Protein AF-A0A930F5J5-F1 (afdb_monomer)

Secondary structure (DSSP, 8-state):
-HHHHTT-S-S--EEEEPPP-TT--S-HHHHHHHHHHHHHT-----EEEEES-HHHHHHHTTTSSEEEEE-SSEEEEEETTEEEEEEEGGGHHHHHHHHHHHHHHHHHHT-

Nearest PDB structures (foldseek):
  3noy-assembly2_D  TM=8.160E-01  e=1.809E-11  Aquifex aeolicus
  4q3a-assembly3_C  TM=4.710E-01  e=7.846E-01  Methanosarcina barkeri str. Fusaro
  7lo5-assembly1_A  TM=4.635E-01  e=6.883E-01  Deinococcus wulumuqiensis
  3fhk-assembly1_A  TM=2.681E-01  e=4.352E-01  Bacillus subtilis

Mean predicted aligned error: 5.16 Å

S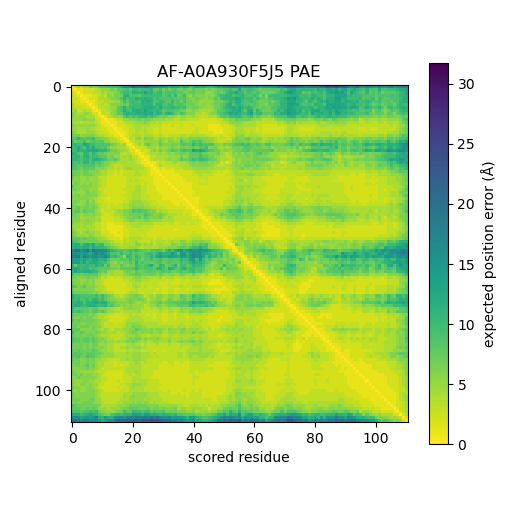olvent-accessible surface area (backbone atoms only — not comparable to full-atom values): 6177 Å² total; per-residue (Å²): 109,74,52,52,78,71,66,74,53,78,45,56,52,43,80,48,65,58,80,92,55,97,68,48,41,59,86,52,68,66,57,53,52,55,48,51,59,54,45,70,76,49,78,38,77,45,36,39,23,48,21,43,27,63,83,62,27,49,73,76,36,29,84,19,55,32,34,38,18,27,38,77,64,33,20,42,33,28,43,59,60,39,79,76,51,76,38,48,50,92,44,43,66,58,59,49,51,58,51,50,51,50,52,52,52,54,56,60,76,76,108

Sequence (111 aa):
ALLRSFRLIEDVPDLVACPTCGRIQYDMIPLVKEMEDYLHSIKANITVAVMGCPVNGMQEASRADIGIAGGSKSGILFRKGKVIRTVPQAEIKQALIEEIEKIIEEQRSQK

Structure (mmCIF, N/CA/C/O backbone):
data_AF-A0A930F5J5-F1
#
_entry.id   AF-A0A930F5J5-F1
#
loop_
_atom_site.group_PDB
_atom_site.id
_atom_site.type_symbol
_atom_site.label_atom_id
_atom_site.label_alt_id
_atom_site.label_comp_id
_atom_site.label_asym_id
_atom_site.label_entity_id
_atom_site.label_seq_id
_atom_site.pdbx_PDB_ins_code
_atom_site.Cartn_x
_atom_site.Cartn_y
_atom_site.Cartn_z
_atom_site.occupancy
_atom_site.B_iso_or_equiv
_atom_site.auth_seq_id
_atom_site.auth_comp_id
_atom_site.auth_asym_id
_atom_site.auth_atom_id
_atom_site.pdbx_PDB_model_num
ATOM 1 N N . ALA A 1 1 ? -17.418 -3.039 -0.959 1.00 63.81 1 ALA A N 1
ATOM 2 C CA . ALA A 1 1 ? -17.155 -1.813 -1.745 1.00 63.81 1 ALA A CA 1
ATOM 3 C C . ALA A 1 1 ? -18.190 -0.714 -1.469 1.00 63.81 1 ALA A C 1
ATOM 5 O O . ALA A 1 1 ? -17.852 0.211 -0.748 1.00 63.81 1 ALA A O 1
ATOM 6 N N . LEU A 1 2 ? -19.446 -0.835 -1.934 1.00 80.00 2 LEU A N 1
ATOM 7 C CA . LEU A 1 2 ? -20.482 0.216 -1.811 1.00 80.00 2 LEU A CA 1
ATOM 8 C C . LEU A 1 2 ? -20.669 0.776 -0.389 1.00 80.00 2 LEU A C 1
ATOM 10 O O . LEU A 1 2 ? -20.549 1.978 -0.185 1.00 80.00 2 LEU A O 1
ATOM 14 N N . LEU A 1 3 ? -20.902 -0.086 0.605 1.00 81.81 3 LEU A N 1
ATOM 15 C CA . LEU A 1 3 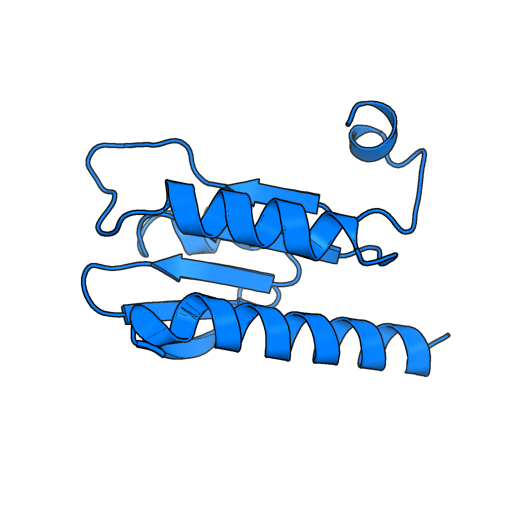? -21.122 0.351 1.991 1.00 81.81 3 LEU A CA 1
ATOM 16 C C . LEU A 1 3 ? -19.909 1.091 2.585 1.00 81.81 3 LEU A C 1
ATOM 18 O O . LEU A 1 3 ? -20.084 2.048 3.334 1.00 81.81 3 LEU A O 1
ATOM 22 N N . ARG A 1 4 ? -18.683 0.695 2.211 1.00 73.50 4 ARG A N 1
ATOM 23 C CA . ARG A 1 4 ? -17.440 1.349 2.656 1.00 73.50 4 ARG A CA 1
ATOM 24 C C . ARG A 1 4 ? -17.312 2.752 2.064 1.00 73.50 4 ARG A C 1
ATOM 26 O O . ARG A 1 4 ? -16.993 3.685 2.791 1.00 73.50 4 ARG A O 1
ATOM 33 N N . SER A 1 5 ? -17.620 2.927 0.775 1.00 76.62 5 SER A N 1
ATOM 34 C CA . SER A 1 5 ? -17.557 4.234 0.101 1.00 76.62 5 SER A CA 1
ATOM 35 C C . SER A 1 5 ? -18.459 5.287 0.753 1.00 76.62 5 SER A C 1
ATOM 37 O O . SER A 1 5 ? -18.104 6.462 0.777 1.00 76.62 5 SER A O 1
ATOM 39 N N . PHE A 1 6 ? -19.588 4.862 1.329 1.00 83.56 6 PHE A N 1
ATOM 40 C CA . PHE A 1 6 ? -20.502 5.721 2.089 1.00 83.56 6 PHE A CA 1
ATOM 41 C C . PHE A 1 6 ? -20.245 5.725 3.605 1.00 83.56 6 PHE A C 1
ATOM 43 O O . PHE A 1 6 ? -21.033 6.307 4.344 1.00 83.56 6 PHE A O 1
ATOM 50 N N . ARG A 1 7 ? -19.153 5.104 4.077 1.00 75.06 7 ARG A N 1
ATOM 51 C CA . ARG A 1 7 ? -18.792 4.984 5.504 1.00 75.06 7 ARG A CA 1
ATOM 52 C C . ARG A 1 7 ? -19.884 4.342 6.374 1.00 75.06 7 ARG A C 1
ATOM 54 O O . ARG A 1 7 ? -20.075 4.726 7.519 1.00 75.06 7 ARG A O 1
ATOM 61 N N . LEU A 1 8 ? -20.606 3.364 5.826 1.00 84.00 8 LEU A N 1
ATOM 62 C CA . LEU A 1 8 ? -21.666 2.626 6.529 1.00 84.00 8 LEU A CA 1
ATOM 63 C C . LEU A 1 8 ? -21.164 1.343 7.207 1.00 84.00 8 LEU A C 1
ATOM 65 O O . LEU A 1 8 ? -21.914 0.702 7.936 1.00 84.00 8 LEU A O 1
ATOM 69 N N . ILE A 1 9 ? -19.918 0.950 6.938 1.00 81.50 9 ILE A N 1
ATOM 70 C CA . ILE A 1 9 ? -19.223 -0.150 7.610 1.00 81.50 9 ILE A CA 1
ATOM 71 C C . ILE A 1 9 ? -17.835 0.329 8.032 1.00 81.50 9 ILE A C 1
ATOM 73 O O . ILE A 1 9 ? -17.148 0.998 7.257 1.00 81.50 9 ILE A O 1
ATOM 77 N N . GLU A 1 10 ? -17.449 -0.018 9.254 1.00 77.50 10 GLU A N 1
ATOM 78 C CA . GLU A 1 10 ? -16.126 0.250 9.822 1.00 77.50 10 GLU A CA 1
ATOM 79 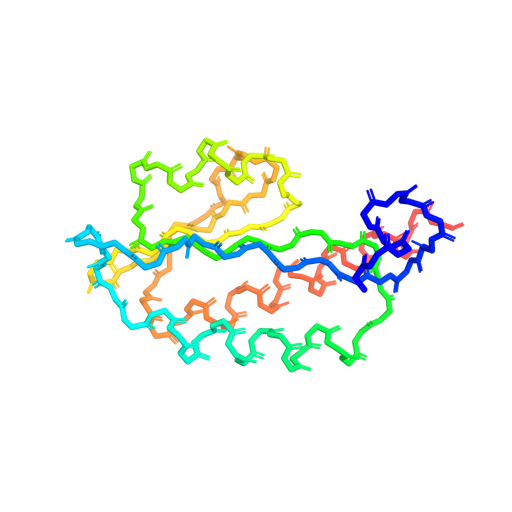C C . GLU A 1 10 ? -15.289 -1.041 9.854 1.00 77.50 10 GLU A C 1
ATOM 81 O O . GLU A 1 10 ? -15.773 -2.111 9.485 1.00 77.50 10 GLU A O 1
ATOM 86 N N . ASP A 1 11 ? -14.018 -0.935 10.249 1.00 83.56 11 ASP A N 1
ATOM 87 C CA . ASP A 1 11 ? -13.071 -2.058 10.371 1.00 83.56 11 ASP A CA 1
ATOM 88 C C . ASP A 1 11 ? -12.771 -2.834 9.073 1.00 83.56 11 ASP A C 1
ATOM 90 O O . ASP A 1 11 ? -12.313 -3.979 9.113 1.00 83.56 11 ASP A O 1
ATOM 94 N N . VAL A 1 12 ? -12.983 -2.205 7.914 1.00 85.62 12 VAL A N 1
ATOM 95 C CA . VAL A 1 12 ? -12.627 -2.760 6.602 1.00 85.62 12 VAL A CA 1
ATOM 96 C C . VAL A 1 12 ? -11.519 -1.916 5.972 1.00 85.62 12 VAL A C 1
ATOM 98 O O . VAL A 1 12 ? -11.764 -0.738 5.695 1.00 85.62 12 VAL A O 1
ATOM 101 N N . PRO A 1 13 ? -10.344 -2.498 5.677 1.00 90.44 13 PRO A N 1
ATOM 102 C CA . PRO A 1 13 ? -9.281 -1.769 5.004 1.00 90.44 13 PRO A CA 1
ATOM 103 C C . PRO A 1 13 ? -9.694 -1.300 3.610 1.00 90.44 13 PRO A C 1
ATOM 105 O O . PRO A 1 13 ? -10.522 -1.923 2.934 1.00 90.44 13 PRO A O 1
ATOM 108 N N . ASP A 1 14 ? -9.088 -0.211 3.155 1.00 89.75 14 ASP A N 1
ATOM 109 C CA . ASP A 1 14 ? -9.222 0.310 1.801 1.00 89.75 14 ASP A CA 1
ATOM 110 C C . ASP A 1 14 ? -7.873 0.261 1.080 1.00 89.75 14 ASP A C 1
ATOM 112 O O . ASP A 1 14 ? -6.849 0.631 1.650 1.00 89.75 14 ASP A O 1
ATOM 116 N N . LEU A 1 15 ? -7.879 -0.186 -0.175 1.00 90.75 15 LEU A N 1
ATOM 117 C CA . LEU A 1 15 ? -6.710 -0.223 -1.044 1.00 90.75 15 LEU A CA 1
ATOM 118 C C . LEU A 1 15 ? -6.975 0.671 -2.251 1.00 90.75 15 LEU A C 1
ATOM 120 O O . LEU A 1 15 ? -7.883 0.424 -3.043 1.00 90.75 15 LEU A O 1
ATOM 124 N N . VAL A 1 16 ? -6.155 1.705 -2.401 1.00 89.88 16 VAL A N 1
ATOM 125 C CA . VAL A 1 16 ? -6.215 2.657 -3.508 1.00 89.88 16 VAL A CA 1
ATOM 126 C C . VAL A 1 16 ? -4.981 2.463 -4.379 1.00 89.88 16 VAL A C 1
ATOM 128 O O . VAL A 1 16 ? -3.870 2.795 -3.973 1.00 89.88 16 VAL A O 1
ATOM 131 N N . ALA A 1 17 ? -5.163 1.953 -5.592 1.00 89.50 17 ALA A N 1
ATOM 132 C CA . ALA A 1 17 ? -4.086 1.822 -6.570 1.00 89.50 17 ALA A CA 1
ATOM 133 C C . ALA A 1 17 ? -4.211 2.880 -7.676 1.00 89.50 17 ALA A C 1
ATOM 135 O O . ALA A 1 17 ? -5.327 3.245 -8.061 1.00 89.50 17 ALA A O 1
ATOM 136 N N . CYS A 1 18 ? -3.087 3.375 -8.209 1.00 84.94 18 CYS A N 1
ATOM 137 C CA . CYS A 1 18 ? -3.144 4.236 -9.392 1.00 84.94 18 CYS A CA 1
ATOM 138 C C . CYS A 1 18 ? -3.579 3.423 -10.625 1.00 84.94 18 CYS A C 1
ATOM 140 O O . CYS A 1 18 ? -3.218 2.249 -10.746 1.00 84.94 18 CYS A O 1
ATOM 142 N N . PRO A 1 19 ? -4.295 4.029 -11.587 1.00 80.75 19 PRO A N 1
ATOM 143 C CA . PRO A 1 19 ? -4.533 3.371 -12.862 1.00 80.75 19 PRO A CA 1
ATOM 144 C C . PRO A 1 19 ? -3.201 3.082 -13.556 1.00 80.75 19 PRO A C 1
ATOM 146 O O . PRO A 1 19 ? -2.214 3.811 -13.394 1.00 80.75 19 PRO A O 1
ATOM 149 N N . THR A 1 20 ? -3.176 2.034 -14.376 1.00 77.31 20 THR A N 1
ATOM 150 C CA . THR A 1 20 ? -1.996 1.765 -15.184 1.00 77.31 20 THR A CA 1
ATOM 151 C C . THR A 1 20 ? -1.814 2.863 -16.230 1.00 77.31 20 THR A C 1
ATOM 153 O O . THR A 1 20 ? -2.712 3.105 -17.033 1.00 77.31 20 THR A O 1
ATOM 156 N N . CYS A 1 21 ? -0.661 3.535 -16.239 1.00 81.19 21 CYS A N 1
ATOM 157 C CA . CYS A 1 21 ? -0.307 4.548 -17.235 1.00 81.19 21 CYS A CA 1
ATOM 158 C C . CYS A 1 21 ? 1.125 4.341 -17.753 1.00 81.19 21 CYS A C 1
ATOM 160 O O . CYS A 1 21 ? 1.927 3.650 -17.129 1.00 81.19 21 CYS A O 1
ATOM 162 N N . GLY A 1 22 ? 1.491 4.998 -18.859 1.00 79.06 22 GLY A N 1
ATOM 163 C CA . GLY A 1 22 ? 2.841 4.905 -19.443 1.00 79.06 22 GLY A CA 1
ATOM 164 C C . GLY A 1 22 ? 3.976 5.479 -18.578 1.00 79.06 22 GLY A C 1
ATOM 165 O O . GLY A 1 22 ? 5.128 5.450 -18.993 1.00 79.06 22 GLY A O 1
ATOM 166 N N . ARG A 1 23 ? 3.666 6.023 -17.392 1.00 82.06 23 ARG A N 1
ATOM 167 C CA . ARG A 1 23 ? 4.645 6.514 -16.407 1.00 82.06 23 ARG A CA 1
ATOM 168 C C . ARG A 1 23 ? 4.969 5.493 -15.319 1.00 82.06 23 ARG A C 1
ATOM 170 O O . ARG A 1 23 ? 5.758 5.810 -14.431 1.00 82.06 23 ARG A O 1
ATOM 177 N N . ILE A 1 24 ? 4.349 4.312 -15.352 1.00 81.75 24 ILE A N 1
ATOM 178 C CA . ILE A 1 24 ? 4.676 3.244 -14.412 1.00 81.75 24 ILE A CA 1
ATOM 179 C C . ILE A 1 24 ? 6.129 2.823 -14.616 1.00 81.75 24 ILE A C 1
ATOM 181 O O . ILE A 1 24 ? 6.567 2.587 -15.739 1.00 81.75 24 ILE A O 1
ATOM 185 N N . GLN A 1 25 ? 6.862 2.713 -13.512 1.00 81.44 25 GLN A N 1
ATOM 186 C CA . GLN A 1 25 ? 8.276 2.344 -13.535 1.00 81.44 25 GLN A CA 1
ATOM 187 C C . GLN A 1 25 ? 8.564 0.935 -12.998 1.00 81.44 25 GLN A C 1
ATOM 189 O O . GLN A 1 25 ? 9.722 0.531 -12.986 1.00 81.44 25 GLN A O 1
ATOM 194 N N . TYR A 1 26 ? 7.542 0.197 -12.559 1.00 83.31 26 TYR A N 1
ATOM 195 C CA . TYR A 1 26 ? 7.668 -1.144 -11.991 1.00 83.31 26 TYR A CA 1
ATOM 196 C C . TYR A 1 26 ? 6.398 -1.973 -12.199 1.00 83.31 26 TYR A C 1
ATOM 198 O O . TYR A 1 26 ? 5.327 -1.419 -12.425 1.00 83.31 26 TYR A O 1
ATOM 206 N N . ASP A 1 27 ? 6.488 -3.297 -12.085 1.00 82.94 27 ASP A N 1
ATOM 207 C CA . ASP A 1 27 ? 5.295 -4.139 -12.157 1.00 82.94 27 ASP A CA 1
ATOM 208 C C . ASP A 1 27 ? 4.457 -4.012 -10.873 1.00 82.94 27 ASP A C 1
ATOM 210 O O . ASP A 1 27 ? 4.755 -4.607 -9.837 1.00 82.94 27 ASP A O 1
ATOM 214 N N . MET A 1 28 ? 3.433 -3.160 -10.932 1.00 86.38 28 MET A N 1
ATOM 215 C CA . MET A 1 28 ? 2.546 -2.863 -9.8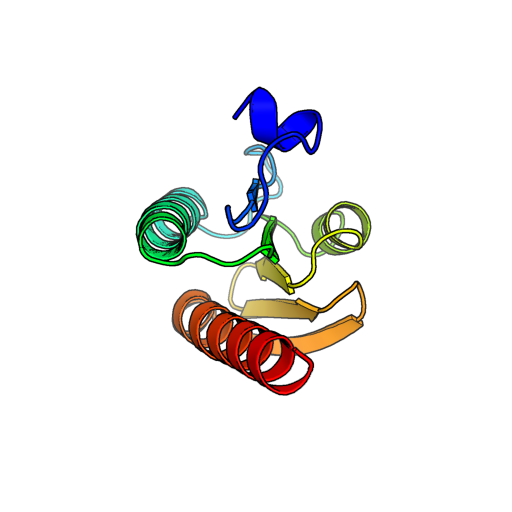07 1.00 86.38 28 MET A CA 1
ATOM 216 C C . MET A 1 28 ? 1.480 -3.944 -9.595 1.00 86.38 28 MET A C 1
ATOM 218 O O . MET A 1 28 ? 1.031 -4.132 -8.465 1.00 86.38 28 MET A O 1
ATOM 222 N N . ILE A 1 29 ? 1.034 -4.624 -10.655 1.00 88.25 29 ILE A N 1
ATOM 223 C CA . ILE A 1 29 ? -0.151 -5.495 -10.599 1.00 88.25 29 ILE A CA 1
ATOM 224 C C . ILE A 1 29 ? 0.026 -6.628 -9.571 1.00 88.25 29 ILE A C 1
ATOM 226 O O . ILE A 1 29 ? -0.878 -6.810 -8.749 1.00 88.25 29 ILE A O 1
ATOM 230 N N . PRO A 1 30 ? 1.170 -7.345 -9.529 1.00 90.25 30 PRO A N 1
ATOM 231 C CA . PRO A 1 30 ? 1.415 -8.361 -8.510 1.00 90.25 30 PRO A CA 1
ATOM 232 C C . PRO A 1 30 ? 1.389 -7.786 -7.093 1.00 90.25 30 PRO A C 1
ATOM 234 O O . PRO A 1 30 ? 0.745 -8.352 -6.216 1.00 90.25 30 PRO A O 1
ATOM 237 N N . LEU A 1 31 ? 2.019 -6.624 -6.882 1.00 89.50 31 LEU A N 1
ATOM 238 C CA . LEU A 1 31 ? 2.056 -5.968 -5.575 1.00 89.50 31 LEU A CA 1
ATOM 239 C C . LEU A 1 31 ? 0.649 -5.606 -5.085 1.00 89.50 31 LEU A C 1
ATOM 241 O O . LEU A 1 31 ? 0.326 -5.850 -3.928 1.00 89.50 31 LEU A O 1
ATOM 245 N N . VAL A 1 32 ? -0.194 -5.043 -5.955 1.00 91.50 32 VAL A N 1
ATOM 246 C CA . VAL A 1 32 ? -1.580 -4.690 -5.609 1.00 91.50 32 VAL A CA 1
ATOM 247 C C . VAL A 1 32 ? -2.369 -5.931 -5.210 1.00 91.50 32 VAL A C 1
ATOM 249 O O . VAL A 1 32 ? -3.029 -5.905 -4.178 1.00 91.50 32 VAL A O 1
ATOM 252 N N . LYS A 1 33 ? -2.254 -7.025 -5.971 1.00 91.69 33 LYS A N 1
ATOM 253 C CA . LYS A 1 33 ? -2.961 -8.277 -5.675 1.00 91.69 33 LYS A CA 1
ATOM 254 C C . LYS A 1 33 ? -2.534 -8.875 -4.334 1.00 91.69 33 LYS A C 1
ATOM 256 O O . LYS A 1 33 ? -3.375 -9.233 -3.519 1.00 91.69 33 LYS A O 1
ATOM 261 N N . GLU A 1 34 ? -1.231 -8.929 -4.079 1.00 91.50 34 GLU A N 1
ATOM 262 C CA . GLU A 1 34 ? -0.702 -9.428 -2.808 1.00 91.50 34 GLU A CA 1
ATOM 263 C C . GLU A 1 34 ? -1.114 -8.550 -1.619 1.00 91.50 34 GLU A C 1
ATOM 265 O O . GLU A 1 34 ? -1.347 -9.059 -0.522 1.00 91.50 34 GLU A O 1
ATOM 270 N N . MET A 1 35 ? -1.215 -7.233 -1.822 1.00 92.56 35 MET A N 1
ATOM 271 C CA . MET A 1 35 ? -1.723 -6.316 -0.802 1.00 92.56 35 MET A CA 1
ATOM 272 C C . MET A 1 35 ? -3.218 -6.462 -0.580 1.00 92.56 35 MET A C 1
ATOM 274 O O . MET A 1 35 ? -3.654 -6.412 0.562 1.00 92.56 35 MET A O 1
ATOM 278 N N . GLU A 1 36 ? -4.002 -6.689 -1.626 1.00 91.19 36 GLU A N 1
ATOM 279 C CA . GLU A 1 36 ? -5.432 -6.955 -1.501 1.00 91.19 36 GLU A CA 1
ATOM 280 C C . GLU A 1 36 ? -5.690 -8.232 -0.683 1.00 91.19 36 GLU A C 1
ATOM 282 O O . GLU A 1 36 ? -6.458 -8.199 0.280 1.00 91.19 36 GLU A O 1
ATOM 287 N N . ASP A 1 37 ? -4.966 -9.318 -0.978 1.00 92.00 37 ASP A N 1
ATOM 288 C CA . ASP A 1 37 ? -5.048 -10.580 -0.230 1.00 92.00 37 ASP A CA 1
ATOM 289 C C . ASP A 1 37 ? -4.647 -10.410 1.246 1.00 92.00 37 ASP A C 1
ATOM 291 O O . ASP A 1 37 ? -5.333 -10.901 2.146 1.00 92.00 37 ASP A O 1
ATOM 295 N N . TYR A 1 38 ? -3.565 -9.670 1.518 1.00 91.44 38 TYR A N 1
ATOM 296 C CA . TYR A 1 38 ? -3.140 -9.360 2.885 1.00 91.44 38 TYR A CA 1
ATOM 297 C C . TYR A 1 38 ? -4.186 -8.522 3.630 1.00 91.44 38 TYR A C 1
ATOM 299 O O . TYR A 1 38 ? -4.555 -8.846 4.761 1.00 91.44 38 TYR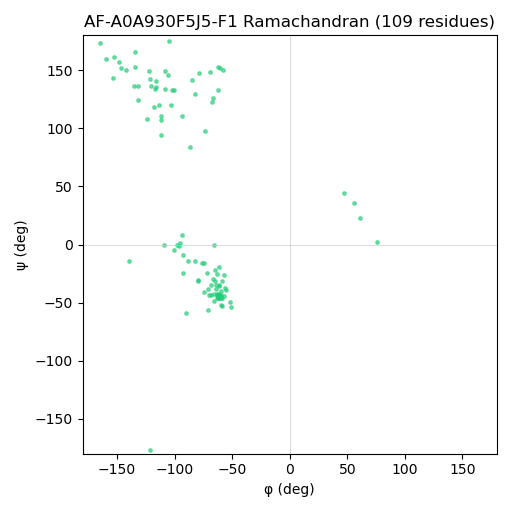 A O 1
ATOM 307 N N . LEU A 1 39 ? -4.714 -7.475 2.994 1.00 90.62 39 LEU A N 1
ATOM 308 C CA . LEU A 1 39 ? -5.693 -6.579 3.603 1.00 90.62 39 LEU A CA 1
ATOM 309 C C . LEU A 1 39 ? -7.029 -7.281 3.886 1.00 90.62 39 LEU A C 1
ATOM 311 O O . LEU A 1 39 ? -7.682 -6.961 4.875 1.00 90.62 39 LEU A O 1
ATOM 315 N N . HIS A 1 40 ? -7.420 -8.289 3.103 1.00 88.44 40 HIS A N 1
ATOM 316 C CA . HIS A 1 40 ? -8.597 -9.109 3.412 1.00 88.44 40 HIS A CA 1
ATOM 317 C C . HIS A 1 40 ? -8.461 -9.940 4.697 1.00 88.44 40 HIS A C 1
ATOM 319 O O . HIS A 1 40 ? -9.475 -10.330 5.280 1.00 88.44 40 HIS A O 1
ATOM 325 N N . SER A 1 41 ? -7.236 -10.208 5.156 1.00 88.62 41 SER A N 1
ATOM 326 C CA . SER A 1 41 ? -6.988 -10.980 6.380 1.00 88.62 41 SER A CA 1
ATOM 327 C C . SER A 1 41 ? -7.086 -10.151 7.666 1.00 88.62 41 SER A C 1
ATOM 329 O O . SER A 1 41 ? -7.197 -10.715 8.757 1.00 88.62 41 SER A O 1
ATOM 331 N N . ILE A 1 42 ? -7.087 -8.819 7.557 1.00 88.12 42 ILE A N 1
ATOM 332 C CA . ILE A 1 42 ? -7.087 -7.909 8.705 1.00 88.12 42 ILE A CA 1
ATOM 333 C C . ILE A 1 42 ? -8.441 -7.204 8.873 1.00 88.12 42 ILE A C 1
ATOM 335 O O . ILE A 1 42 ? -9.149 -6.903 7.915 1.00 88.12 42 ILE A O 1
ATOM 339 N N . LYS A 1 43 ? -8.788 -6.896 10.125 1.00 87.00 43 LYS A N 1
ATOM 340 C CA . LYS A 1 43 ? -9.933 -6.045 10.484 1.00 87.00 43 LYS A CA 1
ATOM 341 C C . LYS A 1 43 ? -9.414 -4.743 11.070 1.00 87.00 43 LYS A C 1
ATOM 343 O O . LYS A 1 43 ? -9.069 -4.693 12.251 1.00 87.00 43 LYS A O 1
ATOM 348 N N . ALA A 1 44 ? -9.284 -3.731 10.224 1.00 87.12 44 ALA A N 1
ATOM 349 C CA . ALA A 1 44 ? -8.771 -2.422 10.598 1.00 87.12 44 ALA A CA 1
ATOM 350 C C . ALA A 1 44 ? -9.338 -1.349 9.669 1.00 87.12 44 ALA A C 1
ATOM 352 O O . ALA A 1 44 ? -9.487 -1.571 8.468 1.00 87.12 44 ALA A O 1
ATOM 353 N N . ASN A 1 45 ? -9.621 -0.172 10.219 1.00 88.75 45 ASN A N 1
ATOM 354 C CA . ASN A 1 45 ? -10.000 0.994 9.433 1.00 88.75 45 ASN A CA 1
ATOM 355 C C . ASN A 1 45 ? -8.724 1.729 8.988 1.00 88.75 45 ASN A C 1
ATOM 357 O O . ASN A 1 45 ? -8.246 2.639 9.669 1.00 88.75 45 ASN A O 1
ATOM 361 N N . ILE A 1 46 ? -8.129 1.258 7.890 1.00 90.38 46 ILE A N 1
ATOM 362 C CA . ILE A 1 46 ? -6.883 1.789 7.329 1.00 90.38 46 ILE A CA 1
ATOM 363 C C . ILE A 1 46 ? -6.998 1.943 5.815 1.00 90.38 46 ILE A C 1
ATOM 365 O O . ILE A 1 46 ? -7.491 1.050 5.128 1.00 90.38 46 ILE A O 1
ATOM 369 N N . THR A 1 47 ? -6.515 3.067 5.288 1.00 91.12 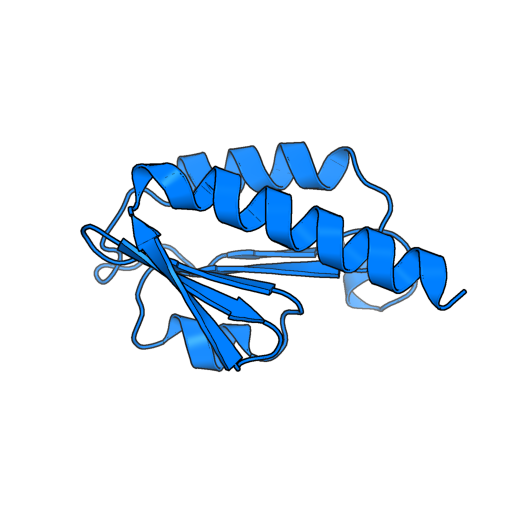47 THR A N 1
ATOM 370 C CA . THR A 1 47 ? -6.400 3.294 3.843 1.00 91.12 47 THR A CA 1
ATOM 371 C C . THR A 1 47 ? -4.950 3.135 3.394 1.00 91.12 47 THR A C 1
ATOM 373 O O . THR A 1 47 ? -4.077 3.888 3.830 1.00 91.12 47 THR A O 1
ATOM 376 N N . VAL A 1 48 ? -4.701 2.190 2.489 1.00 92.81 48 VAL A N 1
ATOM 377 C CA . VAL A 1 48 ? -3.393 1.888 1.898 1.00 92.81 48 VAL A CA 1
ATOM 378 C C . VAL A 1 48 ? -3.363 2.345 0.442 1.00 92.81 48 VAL A C 1
ATOM 380 O O . VAL A 1 48 ? -4.293 2.076 -0.315 1.00 92.81 48 VAL A O 1
ATOM 383 N N . ALA A 1 49 ? -2.294 3.022 0.028 1.00 92.56 49 ALA A N 1
ATOM 384 C CA . ALA A 1 49 ? -2.114 3.499 -1.339 1.00 92.56 49 ALA A CA 1
ATOM 385 C C . ALA A 1 49 ? -0.910 2.860 -2.048 1.00 92.56 49 ALA A C 1
ATOM 387 O O . ALA A 1 49 ? 0.198 2.831 -1.515 1.00 92.56 49 ALA A O 1
ATOM 388 N N . VAL A 1 50 ? -1.102 2.408 -3.288 1.00 91.81 50 VAL A N 1
ATOM 389 C CA . VAL A 1 50 ? -0.051 1.818 -4.131 1.00 91.81 50 VAL A CA 1
ATOM 390 C C . VAL A 1 50 ? 0.033 2.599 -5.443 1.00 91.81 50 VAL A C 1
ATOM 392 O O . VAL A 1 50 ? -0.865 2.547 -6.280 1.00 91.81 50 VAL A O 1
ATOM 395 N N . MET A 1 51 ? 1.105 3.377 -5.609 1.00 90.12 51 MET A N 1
ATOM 396 C CA . MET A 1 51 ? 1.255 4.357 -6.689 1.00 90.12 51 MET A CA 1
ATOM 397 C C . MET A 1 51 ? 2.418 4.013 -7.628 1.00 90.12 51 MET A C 1
ATOM 399 O O . MET A 1 51 ? 3.471 3.533 -7.207 1.00 90.12 51 MET A O 1
ATOM 403 N N . GLY A 1 52 ? 2.202 4.225 -8.929 1.00 86.12 52 GLY A N 1
ATOM 404 C CA . GLY A 1 52 ? 3.043 3.702 -10.015 1.00 86.12 52 GLY A CA 1
ATOM 405 C C . GLY A 1 52 ? 4.203 4.603 -10.408 1.00 86.12 52 GLY A C 1
ATOM 406 O O . GLY A 1 52 ? 5.104 4.171 -11.124 1.00 86.12 52 GLY A O 1
ATOM 407 N N . CYS A 1 53 ? 4.161 5.855 -9.953 1.00 82.69 53 CYS A N 1
ATOM 408 C CA . CYS A 1 53 ? 5.210 6.836 -10.160 1.00 82.69 53 CYS A CA 1
ATOM 409 C C . CYS A 1 53 ? 5.310 7.782 -8.948 1.00 82.69 53 CYS A C 1
ATOM 411 O O . CYS A 1 53 ? 4.298 8.048 -8.288 1.00 82.69 53 CYS A O 1
ATOM 413 N N . PRO A 1 54 ? 6.500 8.343 -8.672 1.00 74.62 54 PRO A N 1
ATOM 414 C CA . PRO A 1 54 ? 6.712 9.261 -7.552 1.00 74.62 54 PRO A CA 1
ATOM 415 C C . PRO A 1 54 ? 6.073 10.644 -7.750 1.00 74.62 54 PRO A C 1
ATOM 417 O O . PRO A 1 54 ? 5.782 11.318 -6.768 1.00 74.62 54 PRO A O 1
ATOM 420 N N . VAL A 1 55 ? 5.846 11.067 -9.002 1.00 66.50 55 VAL A N 1
ATOM 421 C CA . VAL A 1 55 ? 5.438 12.444 -9.341 1.00 66.50 55 VAL A CA 1
ATOM 422 C C . VAL A 1 55 ? 3.999 12.739 -8.914 1.00 66.50 55 VAL A C 1
ATOM 424 O O . VAL A 1 55 ? 3.770 13.664 -8.144 1.00 66.50 55 VAL A O 1
ATOM 427 N N . ASN A 1 56 ? 3.038 11.937 -9.380 1.00 67.12 56 ASN A N 1
ATOM 428 C CA . ASN A 1 56 ? 1.617 12.142 -9.070 1.00 67.12 56 ASN A CA 1
ATOM 429 C C . ASN A 1 56 ? 1.172 11.344 -7.835 1.00 67.12 56 ASN A C 1
ATOM 431 O O . ASN A 1 56 ? 0.242 11.741 -7.136 1.00 67.12 56 ASN A O 1
ATOM 435 N N . GLY A 1 57 ? 1.885 10.254 -7.522 1.00 66.50 57 GLY A N 1
ATOM 436 C CA . GLY A 1 57 ? 1.469 9.297 -6.505 1.00 66.50 57 GLY A CA 1
ATOM 437 C C . GLY A 1 57 ? 1.313 9.894 -5.108 1.00 66.50 57 GLY A C 1
ATOM 438 O O . GLY A 1 57 ? 0.361 9.570 -4.410 1.00 66.50 57 GLY A O 1
ATOM 439 N N . MET A 1 58 ? 2.205 10.793 -4.688 1.00 71.12 58 MET A N 1
ATOM 440 C CA . MET A 1 58 ? 2.209 11.294 -3.308 1.0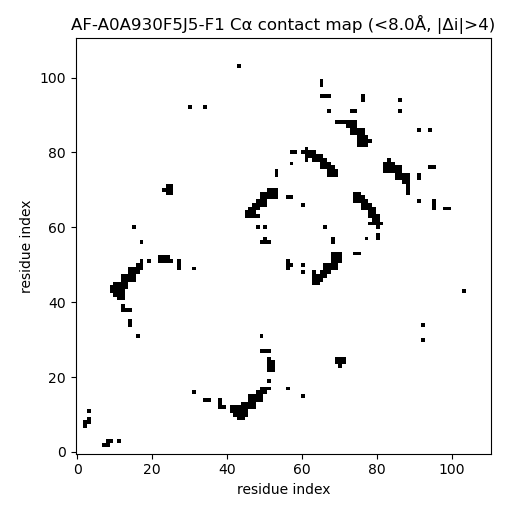0 71.12 58 MET A CA 1
ATOM 441 C C . MET A 1 58 ? 1.074 12.284 -3.016 1.00 71.12 58 MET A C 1
ATOM 443 O O . MET A 1 58 ? 0.466 12.220 -1.949 1.00 71.12 58 MET A O 1
ATOM 447 N N . GLN A 1 59 ? 0.764 13.192 -3.948 1.00 71.50 59 GLN A N 1
ATOM 448 C CA . GLN A 1 59 ? -0.344 14.135 -3.761 1.00 71.50 59 GLN A CA 1
ATOM 449 C C . GLN A 1 59 ? -1.698 13.417 -3.823 1.00 71.50 59 GLN A C 1
ATOM 451 O O . GLN A 1 59 ? -2.541 13.642 -2.952 1.00 71.50 59 GLN A O 1
ATOM 456 N N . GLU A 1 60 ? -1.878 12.501 -4.781 1.00 69.94 60 GLU A N 1
ATOM 457 C CA . GLU A 1 60 ? -3.103 11.699 -4.939 1.00 69.94 60 GLU A CA 1
ATOM 458 C C . GLU A 1 60 ? -3.341 10.750 -3.750 1.00 69.94 60 GLU A C 1
ATOM 460 O O . GLU A 1 60 ? -4.485 10.496 -3.365 1.00 69.94 60 GLU A O 1
ATOM 465 N N . ALA A 1 61 ? -2.263 10.269 -3.123 1.00 78.88 61 ALA A N 1
ATOM 466 C CA . ALA A 1 61 ? -2.303 9.364 -1.978 1.00 78.88 61 ALA A CA 1
ATOM 467 C C . ALA A 1 61 ? -2.206 10.048 -0.609 1.00 78.88 61 ALA A C 1
ATOM 469 O O . ALA A 1 61 ? -2.211 9.360 0.407 1.00 78.88 61 ALA A O 1
ATOM 470 N N . SER A 1 62 ? -2.119 11.377 -0.540 1.00 78.81 62 SER A N 1
ATOM 471 C CA . SER A 1 62 ? -1.981 12.111 0.732 1.00 78.81 62 SER A CA 1
ATOM 472 C C . SER A 1 62 ? -3.117 11.834 1.727 1.00 78.81 62 SER A C 1
ATOM 474 O O . SER A 1 62 ? -2.917 11.913 2.938 1.00 78.81 62 SER A O 1
ATOM 476 N N . ARG A 1 63 ? -4.294 11.467 1.204 1.00 82.19 63 ARG A N 1
ATOM 477 C CA . ARG A 1 63 ? -5.482 11.052 1.963 1.00 82.19 63 ARG A CA 1
ATOM 478 C C . ARG A 1 63 ? -5.392 9.645 2.561 1.00 82.19 63 ARG A C 1
ATOM 480 O O . ARG A 1 63 ? -6.229 9.308 3.390 1.00 82.19 63 ARG A O 1
ATOM 487 N N . ALA A 1 64 ? -4.452 8.821 2.102 1.00 89.81 64 ALA A N 1
ATOM 488 C CA . ALA A 1 64 ? -4.234 7.487 2.638 1.00 89.81 64 ALA A CA 1
ATOM 489 C C . ALA A 1 64 ? -3.449 7.568 3.951 1.00 89.81 64 ALA A C 1
ATOM 491 O O . ALA A 1 64 ? -2.590 8.439 4.130 1.00 89.81 64 ALA A O 1
ATOM 492 N N . ASP A 1 65 ? -3.719 6.637 4.863 1.00 91.12 65 ASP A N 1
ATOM 493 C CA . ASP A 1 65 ? -2.945 6.520 6.094 1.00 91.12 65 ASP A CA 1
ATOM 494 C C . ASP A 1 65 ? -1.502 6.171 5.766 1.00 91.12 65 ASP A C 1
ATOM 496 O O . ASP A 1 65 ? -0.586 6.786 6.308 1.00 91.12 65 ASP A O 1
ATOM 500 N N . ILE A 1 66 ? -1.310 5.255 4.818 1.00 92.69 66 ILE A N 1
ATOM 501 C CA . ILE A 1 66 ? -0.007 4.813 4.344 1.00 92.69 66 ILE A CA 1
ATOM 502 C C . ILE A 1 66 ? -0.020 4.566 2.840 1.00 92.69 66 ILE A C 1
ATOM 504 O O . ILE A 1 66 ? -1.034 4.173 2.270 1.00 92.69 66 ILE A O 1
ATOM 508 N N . GLY A 1 67 ? 1.118 4.754 2.183 1.00 92.12 67 GLY A N 1
ATOM 509 C CA . GLY A 1 67 ? 1.288 4.269 0.829 1.00 92.12 67 GLY A CA 1
ATOM 510 C C . GLY A 1 67 ? 2.724 4.230 0.342 1.00 92.12 67 GLY A C 1
ATOM 511 O O . GLY A 1 67 ? 3.651 4.706 0.997 1.00 92.12 67 GLY A O 1
ATOM 512 N N . ILE A 1 68 ? 2.881 3.650 -0.843 1.00 91.44 68 ILE A N 1
ATOM 513 C CA . ILE A 1 68 ? 4.139 3.569 -1.577 1.00 91.44 68 ILE A CA 1
ATOM 514 C C . ILE A 1 68 ? 3.987 4.257 -2.929 1.00 91.44 68 ILE A C 1
ATOM 516 O O . ILE A 1 68 ? 3.002 4.054 -3.638 1.00 91.44 68 ILE A O 1
ATOM 520 N N . ALA A 1 69 ? 4.982 5.048 -3.313 1.00 90.25 69 ALA A N 1
ATOM 521 C CA . ALA A 1 69 ? 5.142 5.508 -4.685 1.00 90.25 69 ALA A CA 1
ATOM 522 C C . ALA A 1 69 ? 6.390 4.860 -5.282 1.00 90.25 69 ALA A C 1
ATOM 524 O O . ALA A 1 69 ? 7.510 5.184 -4.888 1.00 90.25 69 ALA A O 1
ATOM 525 N N . GLY A 1 70 ? 6.195 3.903 -6.189 1.00 85.81 70 GLY A N 1
ATOM 526 C CA . GLY A 1 70 ? 7.293 3.141 -6.775 1.00 85.81 70 GLY A CA 1
ATOM 527 C C . GLY A 1 70 ? 7.935 3.843 -7.971 1.00 85.81 70 GLY A C 1
ATOM 528 O O . GLY A 1 70 ? 7.265 4.479 -8.785 1.00 85.81 70 GLY A O 1
ATOM 529 N N . GLY A 1 71 ? 9.253 3.718 -8.050 1.00 83.75 71 GLY A N 1
ATOM 530 C CA . GLY A 1 71 ? 10.100 4.067 -9.180 1.00 83.75 71 GLY A CA 1
ATOM 531 C C . GLY A 1 71 ? 10.882 2.845 -9.672 1.00 83.75 71 GLY A C 1
ATOM 532 O O . GLY A 1 71 ? 10.727 1.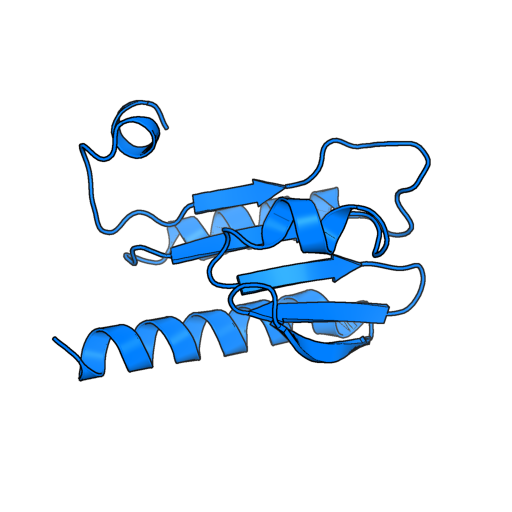746 -9.149 1.00 83.75 71 GLY A O 1
ATOM 533 N N . SER A 1 72 ? 11.759 3.025 -10.663 1.00 81.38 72 SER A N 1
ATOM 534 C CA . SER A 1 72 ? 12.411 1.905 -11.374 1.00 81.38 72 SER A CA 1
ATOM 535 C C . SER A 1 72 ? 13.294 0.982 -10.525 1.00 81.38 72 SER A C 1
ATOM 537 O O . SER A 1 72 ? 13.650 -0.100 -10.978 1.00 81.38 72 SER A O 1
ATOM 539 N N . LYS A 1 73 ? 13.746 1.434 -9.351 1.00 86.50 73 LYS A N 1
ATOM 540 C CA . LYS A 1 73 ? 14.648 0.669 -8.463 1.00 86.50 73 LYS A CA 1
ATOM 541 C C . LYS A 1 73 ? 14.293 0.788 -6.982 1.00 86.50 73 LYS A C 1
ATOM 543 O O . LYS A 1 73 ? 14.804 0.032 -6.157 1.00 86.50 73 LYS A O 1
ATOM 548 N N . SER A 1 74 ? 13.451 1.749 -6.633 1.00 90.56 74 SER A N 1
ATOM 549 C CA . SER A 1 74 ? 13.115 2.089 -5.258 1.00 90.56 74 SER A CA 1
ATOM 550 C C . SER A 1 74 ? 11.683 2.590 -5.170 1.00 90.56 74 SER A C 1
ATOM 552 O O . SER A 1 74 ? 11.125 3.065 -6.156 1.00 90.56 74 SER A O 1
ATOM 554 N N . GLY A 1 75 ? 11.088 2.489 -3.988 1.00 90.81 75 GLY A N 1
ATOM 555 C CA . GLY A 1 75 ? 9.792 3.062 -3.661 1.00 90.81 75 GLY A CA 1
ATOM 556 C C . GLY A 1 75 ? 9.902 4.026 -2.490 1.00 90.81 75 GLY A C 1
ATOM 557 O O . GLY A 1 75 ? 10.652 3.794 -1.544 1.00 90.81 75 GLY A O 1
ATOM 558 N N . ILE A 1 76 ? 9.147 5.116 -2.554 1.00 91.38 76 ILE A N 1
ATOM 559 C CA . ILE A 1 76 ? 9.050 6.106 -1.482 1.00 91.38 76 ILE A CA 1
ATOM 560 C C . ILE A 1 76 ? 7.850 5.745 -0.614 1.00 91.38 76 ILE A C 1
ATOM 562 O O . ILE A 1 76 ? 6.710 5.842 -1.073 1.00 91.38 76 ILE A O 1
ATOM 566 N N . LEU A 1 77 ? 8.110 5.304 0.616 1.00 92.00 77 LEU A N 1
ATOM 567 C CA . LEU A 1 77 ? 7.081 5.019 1.607 1.00 92.00 77 LEU A CA 1
ATOM 568 C C . LEU A 1 77 ? 6.680 6.329 2.284 1.00 92.00 77 LEU A C 1
ATOM 570 O O . LEU A 1 77 ? 7.534 7.085 2.761 1.00 92.00 77 LEU A O 1
ATOM 574 N N . PHE A 1 78 ? 5.383 6.591 2.349 1.00 90.81 78 PHE A N 1
ATOM 575 C CA . PHE A 1 78 ? 4.833 7.775 2.990 1.00 90.81 78 PHE A CA 1
ATOM 576 C C . PHE A 1 78 ? 3.646 7.416 3.881 1.00 90.81 78 PHE A C 1
ATOM 578 O O . PHE A 1 78 ? 2.931 6.446 3.642 1.00 90.81 78 PHE A O 1
ATOM 585 N N . ARG A 1 79 ? 3.422 8.236 4.905 1.00 90.25 79 ARG A N 1
ATOM 586 C CA . ARG A 1 79 ? 2.316 8.114 5.856 1.00 90.25 79 ARG A CA 1
ATOM 587 C C . ARG A 1 79 ? 1.648 9.470 6.013 1.00 90.25 79 ARG A C 1
ATOM 589 O O . ARG A 1 79 ? 2.329 10.455 6.298 1.00 90.25 79 ARG A O 1
ATOM 596 N N . LYS A 1 80 ? 0.334 9.542 5.772 1.00 87.69 80 LYS A N 1
ATOM 597 C CA . LYS A 1 80 ? -0.459 10.791 5.787 1.00 87.69 80 LYS A CA 1
ATOM 598 C C . LYS A 1 80 ? 0.207 11.938 5.004 1.00 87.69 80 LYS A C 1
ATOM 600 O O . LYS A 1 80 ? 0.346 13.056 5.498 1.00 87.69 80 LYS A O 1
ATOM 605 N N . GLY A 1 81 ? 0.717 11.624 3.811 1.00 84.00 81 GLY A N 1
ATOM 606 C CA . GLY A 1 81 ? 1.404 12.574 2.927 1.00 84.00 81 GLY A CA 1
ATOM 607 C C . GLY A 1 81 ? 2.837 12.964 3.322 1.00 84.00 81 GLY A C 1
ATOM 608 O O . GLY A 1 81 ? 3.447 13.768 2.623 1.00 84.00 81 GLY A O 1
ATOM 609 N N . LYS A 1 82 ? 3.407 12.409 4.402 1.00 87.50 82 LYS A N 1
ATOM 610 C CA . LYS A 1 82 ? 4.807 12.639 4.800 1.00 87.50 82 LYS A CA 1
ATOM 611 C C . LYS A 1 82 ? 5.682 11.453 4.422 1.00 87.50 82 LYS A C 1
ATOM 613 O O . LYS A 1 82 ? 5.331 10.314 4.716 1.00 87.50 82 LYS A O 1
ATOM 618 N N . VAL A 1 83 ? 6.835 11.715 3.812 1.00 89.19 83 VAL A N 1
ATOM 619 C CA . VAL A 1 83 ? 7.819 10.674 3.488 1.00 89.19 83 VAL A CA 1
ATOM 620 C C . VAL A 1 83 ? 8.402 10.100 4.779 1.00 89.19 83 VAL A C 1
ATOM 622 O O . VAL A 1 83 ? 8.902 10.851 5.612 1.00 89.19 83 VAL A O 1
ATOM 625 N N . ILE A 1 84 ? 8.343 8.775 4.928 1.00 90.25 84 ILE A N 1
ATOM 626 C CA . ILE A 1 84 ? 8.991 8.054 6.029 1.00 90.25 84 ILE A CA 1
ATOM 627 C C . ILE A 1 84 ? 10.401 7.657 5.602 1.00 90.25 84 ILE A C 1
ATOM 629 O O . ILE A 1 84 ? 11.381 8.012 6.250 1.00 90.25 84 ILE A O 1
ATOM 633 N N . ARG A 1 85 ? 10.496 6.879 4.518 1.00 91.56 85 ARG A N 1
ATOM 634 C CA . ARG A 1 85 ? 11.751 6.304 4.027 1.00 91.56 85 ARG A CA 1
ATOM 635 C C . ARG A 1 85 ? 11.641 5.900 2.563 1.00 91.56 85 ARG A C 1
ATOM 637 O O . ARG A 1 85 ? 10.548 5.690 2.046 1.00 91.56 85 ARG A O 1
ATOM 644 N N . THR A 1 86 ? 12.788 5.771 1.909 1.00 92.25 86 THR A N 1
ATOM 645 C CA . THR A 1 86 ? 12.890 5.153 0.583 1.00 92.25 86 THR A CA 1
ATOM 646 C C . THR A 1 86 ? 13.392 3.728 0.760 1.00 92.25 86 THR A C 1
ATOM 648 O O . THR A 1 86 ? 14.350 3.517 1.499 1.00 92.25 86 THR A O 1
ATOM 651 N N . VAL A 1 87 ? 12.754 2.768 0.100 1.00 93.25 87 VAL A N 1
ATOM 652 C CA . VAL A 1 87 ? 13.103 1.343 0.174 1.00 93.25 87 VAL A CA 1
ATOM 653 C C . VAL A 1 87 ? 13.420 0.794 -1.216 1.00 93.25 87 VAL A C 1
ATOM 655 O O . VAL A 1 87 ? 12.866 1.289 -2.202 1.00 93.25 87 VAL A O 1
ATOM 658 N N . PRO A 1 88 ? 14.302 -0.209 -1.342 1.00 93.50 88 PRO A N 1
ATOM 659 C CA . PRO A 1 88 ? 14.490 -0.934 -2.594 1.00 93.50 88 PRO A CA 1
ATOM 660 C C . PRO A 1 88 ? 13.183 -1.575 -3.064 1.00 93.50 88 PRO A C 1
ATOM 662 O O . PRO A 1 88 ? 12.352 -1.977 -2.252 1.00 93.50 88 PRO A O 1
ATOM 665 N N . GLN A 1 89 ? 13.007 -1.721 -4.378 1.00 87.06 89 GLN A N 1
ATOM 666 C CA . GLN A 1 89 ? 11.774 -2.284 -4.940 1.00 87.06 89 GLN A CA 1
ATOM 667 C C . GLN A 1 89 ? 11.444 -3.686 -4.395 1.00 87.06 89 GLN A C 1
ATOM 669 O O . GLN A 1 89 ? 10.282 -3.985 -4.135 1.00 87.06 89 GLN A O 1
ATOM 674 N N . ALA A 1 90 ? 12.468 -4.514 -4.170 1.00 88.88 90 ALA A N 1
ATOM 675 C CA . ALA A 1 90 ? 12.324 -5.860 -3.615 1.00 88.88 90 ALA A CA 1
ATOM 676 C C . ALA A 1 90 ? 11.761 -5.873 -2.181 1.00 88.88 90 ALA A C 1
ATOM 678 O O . ALA A 1 90 ? 11.131 -6.843 -1.775 1.00 88.88 90 ALA A O 1
ATOM 679 N N . GLU A 1 91 ? 11.957 -4.789 -1.430 1.00 91.56 91 GLU A N 1
ATOM 680 C CA . GLU A 1 91 ? 11.553 -4.668 -0.027 1.00 91.56 91 GLU A CA 1
ATOM 681 C C . GLU A 1 91 ? 10.244 -3.887 0.146 1.00 91.56 91 GLU A C 1
ATOM 683 O O . GLU A 1 91 ? 9.725 -3.805 1.257 1.00 91.56 91 GLU A O 1
ATOM 688 N N . ILE A 1 92 ? 9.674 -3.332 -0.935 1.00 90.81 92 ILE A N 1
ATOM 689 C CA . ILE A 1 92 ? 8.454 -2.508 -0.884 1.00 90.81 92 ILE A CA 1
ATOM 690 C C . ILE A 1 92 ? 7.330 -3.217 -0.132 1.00 90.81 92 ILE A C 1
ATOM 692 O O . ILE A 1 92 ? 6.718 -2.621 0.751 1.00 90.81 92 ILE A O 1
ATOM 696 N N . LYS A 1 93 ? 7.068 -4.480 -0.481 1.00 90.88 93 LYS A N 1
ATOM 697 C CA . LYS A 1 93 ? 5.992 -5.271 0.120 1.00 90.88 93 LYS A CA 1
ATOM 698 C C . LYS A 1 93 ? 6.182 -5.400 1.626 1.00 90.88 93 LYS A C 1
ATOM 700 O O . LYS A 1 93 ? 5.270 -5.099 2.390 1.00 90.88 93 LYS A O 1
ATOM 705 N N . GLN A 1 94 ? 7.366 -5.846 2.035 1.00 92.88 94 GLN A N 1
ATOM 706 C CA . GLN A 1 94 ? 7.674 -6.082 3.438 1.00 92.88 94 GLN A CA 1
ATOM 707 C C . GLN A 1 94 ? 7.596 -4.776 4.235 1.00 92.88 94 GLN A C 1
ATOM 709 O O . GLN A 1 94 ? 6.929 -4.725 5.263 1.00 92.88 94 GLN A O 1
ATOM 714 N N . ALA A 1 95 ? 8.169 -3.693 3.707 1.00 92.88 95 ALA A N 1
ATOM 715 C CA . ALA A 1 95 ? 8.124 -2.385 4.346 1.00 92.88 95 ALA A CA 1
ATOM 716 C C . ALA A 1 95 ? 6.694 -1.837 4.505 1.00 92.88 95 ALA A C 1
ATOM 718 O O . ALA A 1 95 ? 6.409 -1.174 5.502 1.00 92.88 95 ALA A O 1
ATOM 719 N N . LEU A 1 96 ? 5.805 -2.100 3.539 1.00 92.19 96 LEU A N 1
ATOM 720 C CA . LEU A 1 96 ? 4.385 -1.747 3.617 1.00 92.19 96 LEU A CA 1
ATOM 721 C C . LEU A 1 96 ? 3.671 -2.531 4.720 1.00 92.19 96 LEU A C 1
ATOM 723 O O . LEU A 1 96 ? 2.982 -1.921 5.531 1.00 92.19 96 LEU A O 1
ATOM 727 N N . ILE A 1 97 ? 3.855 -3.855 4.765 1.00 92.88 97 ILE A N 1
ATOM 728 C CA . ILE A 1 97 ? 3.235 -4.732 5.771 1.00 92.88 97 ILE A CA 1
ATOM 729 C C . ILE A 1 97 ? 3.668 -4.325 7.180 1.00 92.88 97 ILE A C 1
ATOM 731 O O . ILE A 1 97 ? 2.808 -4.057 8.015 1.00 92.88 97 ILE A O 1
ATOM 735 N N . GLU A 1 98 ? 4.975 -4.196 7.419 1.00 93.50 98 GLU A N 1
ATOM 736 C CA . GLU A 1 98 ? 5.529 -3.817 8.727 1.00 93.50 98 GLU A CA 1
ATOM 737 C C . GLU A 1 98 ? 4.948 -2.494 9.237 1.00 93.50 98 GLU A C 1
ATOM 739 O O . GLU A 1 98 ? 4.692 -2.309 10.425 1.00 93.50 98 GLU A O 1
ATOM 744 N N . GLU A 1 99 ? 4.757 -1.531 8.340 1.00 92.50 99 GLU A N 1
ATOM 745 C CA . GLU A 1 99 ? 4.245 -0.220 8.712 1.00 92.50 99 GLU A CA 1
ATOM 746 C C . GLU A 1 99 ? 2.714 -0.233 8.888 1.00 92.50 99 GLU A C 1
ATOM 748 O O . GLU A 1 99 ? 2.200 0.464 9.762 1.00 92.50 99 GLU A O 1
ATOM 753 N N . ILE A 1 100 ? 1.983 -1.066 8.136 1.00 92.06 100 ILE A N 1
ATOM 754 C CA . ILE A 1 100 ? 0.555 -1.331 8.376 1.00 92.06 100 ILE A CA 1
ATOM 755 C C . ILE A 1 100 ? 0.356 -1.955 9.763 1.00 92.06 100 ILE A C 1
ATOM 757 O O . ILE A 1 100 ? -0.509 -1.500 10.508 1.00 92.06 100 ILE A O 1
ATOM 761 N N . GLU A 1 101 ? 1.158 -2.953 10.133 1.00 92.19 101 GLU A N 1
ATOM 762 C CA . GLU A 1 101 ? 1.085 -3.604 11.447 1.00 92.19 101 GLU A CA 1
ATOM 763 C C . GLU A 1 101 ? 1.304 -2.602 12.583 1.00 92.19 101 GLU A C 1
ATOM 765 O O . GLU A 1 101 ? 0.480 -2.528 13.495 1.00 92.19 101 GLU A O 1
ATOM 770 N N . LYS A 1 102 ? 2.325 -1.741 12.474 1.00 91.62 102 LYS A N 1
ATOM 771 C CA . LYS A 1 102 ? 2.559 -0.654 13.440 1.00 91.62 102 LYS A CA 1
ATOM 772 C C . LYS A 1 102 ? 1.361 0.282 13.565 1.00 91.62 102 LYS A C 1
ATOM 774 O O . LYS A 1 102 ? 0.965 0.625 14.675 1.00 91.62 102 LYS A O 1
ATOM 779 N N . ILE A 1 103 ? 0.755 0.687 12.446 1.00 89.88 103 ILE A N 1
ATOM 780 C CA . ILE A 1 103 ? -0.436 1.552 12.466 1.00 89.88 103 ILE A CA 1
ATOM 781 C C . ILE A 1 103 ? -1.594 0.858 13.193 1.00 89.88 103 ILE A C 1
ATOM 783 O O . ILE A 1 103 ? -2.283 1.493 13.989 1.00 89.88 103 ILE A O 1
ATOM 787 N N . ILE A 1 104 ? -1.805 -0.435 12.942 1.00 89.56 104 ILE A N 1
ATOM 788 C CA . ILE A 1 104 ? -2.866 -1.218 13.586 1.00 89.56 104 ILE A CA 1
ATOM 789 C C . ILE A 1 104 ? -2.609 -1.351 15.093 1.00 89.56 104 ILE A C 1
ATOM 791 O O . ILE A 1 104 ? -3.540 -1.205 15.885 1.00 89.56 104 ILE A O 1
ATOM 795 N N . GLU A 1 105 ? -1.369 -1.600 15.512 1.00 89.94 105 GLU A N 1
ATOM 796 C CA 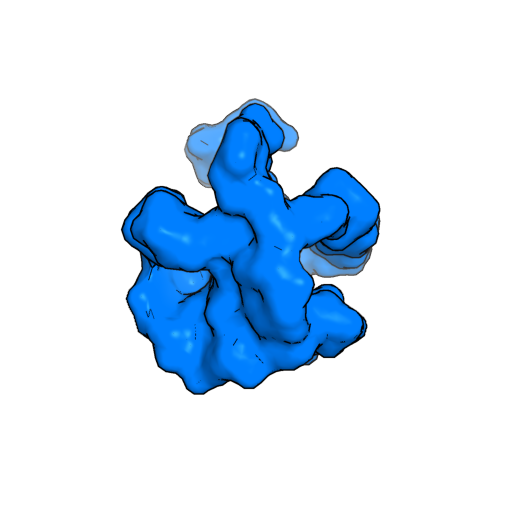. GLU A 1 105 ? -0.987 -1.651 16.930 1.00 89.94 105 GLU A CA 1
ATOM 797 C C . GLU A 1 105 ? -1.185 -0.303 17.635 1.00 89.94 105 GLU A C 1
ATOM 799 O O . GLU A 1 105 ? -1.749 -0.251 18.734 1.00 89.94 105 GLU A O 1
ATOM 804 N N . GLU A 1 106 ? -0.797 0.800 16.990 1.00 88.00 106 GLU A N 1
ATOM 805 C CA . GLU A 1 106 ? -1.028 2.156 17.494 1.00 88.00 106 GLU A CA 1
ATOM 806 C C . GLU A 1 106 ? -2.530 2.455 17.647 1.00 88.00 106 GLU A C 1
ATOM 808 O O . GLU A 1 106 ? -2.946 3.000 18.670 1.00 88.00 106 GLU A O 1
ATOM 813 N N . GLN A 1 107 ? -3.357 2.063 16.667 1.00 84.25 107 GLN A N 1
ATOM 814 C CA . GLN A 1 107 ? -4.817 2.219 16.722 1.00 84.25 107 GLN A CA 1
ATOM 815 C C . GLN A 1 107 ? -5.450 1.385 17.845 1.00 84.25 107 GLN A C 1
ATOM 817 O O . GLN A 1 107 ? -6.386 1.848 18.495 1.00 84.25 107 GLN A O 1
ATOM 822 N N . ARG A 1 108 ? -4.946 0.169 18.094 1.00 83.25 108 ARG A N 1
ATOM 823 C CA . ARG A 1 108 ? -5.409 -0.690 19.198 1.00 83.25 108 ARG A CA 1
ATOM 824 C C . ARG A 1 108 ? -5.038 -0.130 20.568 1.00 83.25 108 ARG A C 1
ATOM 826 O O . ARG A 1 108 ? -5.818 -0.280 21.495 1.00 83.25 108 ARG A O 1
ATOM 833 N N . SER A 1 109 ? -3.879 0.514 20.689 1.00 79.12 109 SER A N 1
ATOM 834 C CA . SER A 1 109 ? -3.382 1.068 21.959 1.00 79.12 109 SER A CA 1
ATOM 835 C C . SER A 1 109 ? -4.072 2.376 22.371 1.00 79.12 109 SER A C 1
ATOM 837 O O . SER A 1 109 ? -3.948 2.802 23.516 1.00 79.12 109 SER A O 1
ATOM 839 N N . GLN A 1 110 ? -4.765 3.038 21.438 1.00 62.91 110 GLN A N 1
ATOM 840 C CA . GLN A 1 110 ? -5.497 4.293 21.660 1.00 62.91 110 GLN A CA 1
ATOM 841 C C . GLN A 1 110 ? -7.004 4.084 21.906 1.00 62.91 110 GLN A C 1
ATOM 843 O O . GLN A 1 110 ? -7.722 5.066 22.092 1.00 62.91 110 GLN A O 1
ATOM 848 N N . LYS A 1 111 ? -7.477 2.832 21.882 1.00 55.38 111 LYS A N 1
ATOM 849 C CA . LYS A 1 111 ? -8.873 2.430 22.100 1.00 55.38 111 LYS A CA 1
ATOM 850 C C . LYS A 1 111 ? -9.048 1.871 23.509 1.00 55.38 111 LYS A C 1
ATOM 852 O O . LYS A 1 111 ? -10.103 2.167 24.107 1.00 55.38 111 LYS A O 1
#

Radius of gyration: 13.49 Å; Cα contacts (8 Å, |Δi|>4): 183; chains: 1; bounding box: 36×25×42 Å

Foldseek 3Di:
DVCVVVPNDAQQEAEAEDPDDPQFQDDQPVLSVVVVVVSVVGRHRFYEYEARAPPVRLVVCLPGQWYWHDHNFWIFIDGNSHTDDIGGPVCRNVVRVVVVVVVRVVVVVVD

pLDDT: mean 85.72, std 7.66, range [55.38, 93.5]